Protein AF-A0A955TH19-F1 (afdb_monomer_lite)

Radius of gyration: 13.68 Å; chains: 1; bounding box: 30×19×39 Å

Foldseek 3Di:
DDDKDKDDPLSVQKDFPDWQPPPDDDDVPDDTDTDMHGHDPDFDKGWIKIWCADPDPPPTDIDIDIDGDDD

pLDDT: mean 93.91, std 4.61, range [74.12, 98.38]

Structure (mmCIF, N/CA/C/O backbone):
data_AF-A0A955TH19-F1
#
_entry.id   AF-A0A955TH19-F1
#
loop_
_atom_site.group_PDB
_atom_site.id
_atom_site.type_symbol
_atom_site.label_atom_id
_atom_site.label_alt_id
_atom_site.label_comp_id
_atom_site.label_asym_id
_atom_site.label_entity_id
_atom_site.label_seq_id
_atom_site.pdbx_PDB_ins_code
_atom_site.Cartn_x
_atom_site.Cartn_y
_atom_site.Cartn_z
_atom_site.occupancy
_atom_site.B_iso_or_equiv
_atom_site.auth_seq_id
_atom_site.auth_comp_id
_atom_site.auth_asym_id
_atom_site.auth_atom_id
_atom_site.pdbx_PDB_model_num
ATOM 1 N N . ILE A 1 1 ? 3.808 -4.920 -12.910 1.00 74.12 1 ILE A N 1
ATOM 2 C CA . ILE A 1 1 ? 3.325 -5.739 -11.761 1.00 74.12 1 ILE A CA 1
ATOM 3 C C . ILE A 1 1 ? 2.058 -6.466 -12.189 1.00 74.12 1 ILE A C 1
ATOM 5 O O . ILE A 1 1 ? 1.303 -5.887 -12.953 1.00 74.12 1 ILE A O 1
ATOM 9 N N . MET A 1 2 ? 1.861 -7.721 -11.778 1.00 80.75 2 MET A N 1
ATOM 10 C CA . MET A 1 2 ? 0.711 -8.534 -12.208 1.00 80.75 2 MET A CA 1
ATOM 11 C C . MET A 1 2 ? -0.481 -8.417 -11.256 1.00 80.75 2 MET A C 1
ATOM 13 O O . MET A 1 2 ? -1.617 -8.343 -11.703 1.00 80.75 2 MET A O 1
ATOM 17 N N . GLU A 1 3 ? -0.235 -8.383 -9.947 1.00 88.69 3 GLU A N 1
ATOM 18 C CA . GLU A 1 3 ? -1.295 -8.240 -8.948 1.00 88.69 3 GLU A CA 1
ATOM 19 C C . GLU A 1 3 ? -0.725 -7.629 -7.666 1.00 88.69 3 GLU A C 1
ATOM 21 O O . GLU A 1 3 ? 0.406 -7.927 -7.272 1.00 88.69 3 GLU A O 1
ATOM 26 N N . VAL A 1 4 ? -1.522 -6.804 -6.987 1.00 93.75 4 VAL A N 1
ATOM 27 C CA . VAL A 1 4 ? -1.237 -6.328 -5.631 1.00 93.75 4 VAL A CA 1
ATOM 28 C C . VAL A 1 4 ? -2.440 -6.629 -4.756 1.00 93.75 4 VAL A C 1
ATOM 30 O O . VAL A 1 4 ? -3.561 -6.251 -5.092 1.00 93.75 4 VAL A O 1
ATOM 33 N N . LYS A 1 5 ? -2.211 -7.296 -3.626 1.00 95.12 5 LYS A N 1
ATOM 34 C CA . LYS A 1 5 ? -3.283 -7.712 -2.723 1.00 95.12 5 LYS A CA 1
ATOM 35 C C . LYS A 1 5 ? -2.902 -7.507 -1.268 1.00 95.12 5 LYS A C 1
ATOM 37 O O . LYS A 1 5 ? -1.797 -7.851 -0.854 1.00 95.12 5 LYS A O 1
ATOM 42 N N . ILE A 1 6 ? -3.853 -7.013 -0.484 1.00 97.75 6 ILE A N 1
ATOM 43 C CA . ILE A 1 6 ? -3.774 -7.001 0.975 1.00 97.75 6 ILE A CA 1
ATOM 44 C C . ILE A 1 6 ? -4.600 -8.180 1.489 1.00 97.75 6 ILE A C 1
ATOM 46 O O . ILE A 1 6 ? -5.743 -8.381 1.083 1.00 97.75 6 ILE A O 1
ATOM 50 N N . THR A 1 7 ? -3.997 -8.998 2.344 1.00 97.56 7 THR A N 1
ATOM 51 C CA . THR A 1 7 ? -4.635 -10.172 2.957 1.00 97.56 7 THR A CA 1
ATOM 52 C C . THR A 1 7 ? -4.392 -10.181 4.459 1.00 97.56 7 THR A C 1
ATOM 54 O O . THR A 1 7 ? -3.432 -9.579 4.934 1.00 97.56 7 THR A O 1
ATOM 57 N N . GLY A 1 8 ? -5.254 -10.861 5.209 1.00 95.88 8 GLY A N 1
ATOM 58 C CA . GLY A 1 8 ? -5.199 -10.901 6.670 1.00 95.88 8 GLY A CA 1
ATOM 59 C C . GLY A 1 8 ? -6.585 -10.751 7.281 1.00 95.88 8 GLY A C 1
ATOM 60 O O . GLY A 1 8 ? -7.539 -10.402 6.590 1.00 95.88 8 GLY A O 1
ATOM 61 N N . ASN A 1 9 ? -6.685 -11.039 8.575 1.00 93.62 9 ASN A N 1
ATOM 62 C CA . ASN A 1 9 ? -7.904 -10.856 9.361 1.00 93.62 9 ASN A CA 1
ATOM 63 C C . ASN A 1 9 ? -8.266 -9.373 9.540 1.00 93.62 9 ASN A C 1
ATOM 65 O O . ASN A 1 9 ? -9.444 -9.051 9.536 1.00 93.62 9 ASN A O 1
ATOM 69 N N . GLU A 1 10 ? -7.265 -8.497 9.656 1.00 96.56 10 GLU A N 1
ATOM 70 C CA . GLU A 1 10 ? -7.421 -7.044 9.856 1.00 96.56 10 GLU A CA 1
ATOM 71 C C . GLU A 1 10 ? -7.061 -6.268 8.575 1.00 96.56 10 GLU A C 1
ATOM 73 O O . GLU A 1 10 ? -6.579 -5.136 8.603 1.00 96.56 10 GLU A O 1
ATOM 78 N N . ALA A 1 11 ? -7.232 -6.912 7.415 1.00 96.94 11 ALA A N 1
ATOM 79 C CA . ALA A 1 11 ? -6.924 -6.322 6.115 1.00 96.94 11 ALA A CA 1
ATOM 80 C C . ALA A 1 11 ? -7.848 -5.150 5.760 1.00 96.94 11 ALA A C 1
ATOM 82 O O . ALA A 1 11 ? -7.444 -4.283 4.995 1.00 96.94 11 ALA A O 1
ATOM 83 N N . ASP A 1 12 ? -9.056 -5.111 6.319 1.00 97.00 12 ASP A N 1
ATOM 84 C CA . ASP A 1 12 ? -10.042 -4.044 6.134 1.00 97.00 12 ASP A CA 1
ATOM 85 C C . ASP A 1 12 ? -9.578 -2.691 6.696 1.00 97.00 12 ASP A C 1
ATOM 87 O O . ASP A 1 12 ? -10.036 -1.647 6.237 1.00 97.00 12 ASP A O 1
ATOM 91 N N . ALA A 1 13 ? -8.618 -2.691 7.626 1.00 97.56 13 ALA A N 1
ATOM 92 C CA . ALA A 1 13 ? -7.965 -1.478 8.110 1.00 97.56 13 ALA A CA 1
ATOM 93 C C . ALA A 1 13 ? -7.004 -0.845 7.089 1.00 97.56 13 ALA A C 1
ATOM 95 O O . ALA A 1 13 ? -6.554 0.286 7.294 1.00 97.56 13 ALA A O 1
ATOM 96 N N . PHE A 1 14 ? -6.661 -1.561 6.015 1.00 98.31 14 PHE A N 1
ATOM 97 C CA . PHE A 1 14 ? -5.694 -1.128 5.017 1.00 98.31 14 PHE 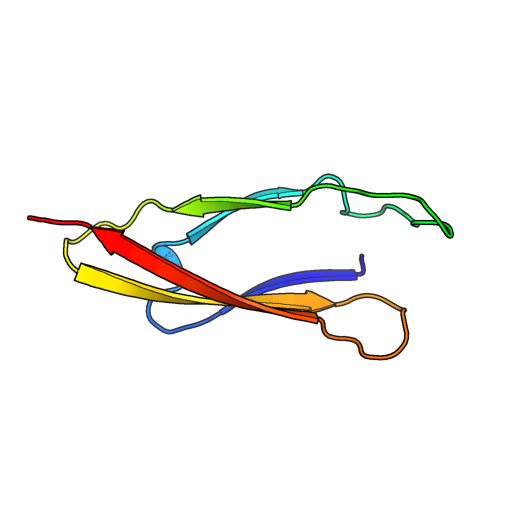A CA 1
ATOM 98 C C . PHE A 1 14 ? -6.308 -1.103 3.619 1.00 98.31 14 PHE A C 1
ATOM 100 O O . PHE A 1 14 ? -7.145 -1.923 3.254 1.00 98.31 14 PHE A O 1
ATOM 107 N N . SER A 1 15 ? -5.853 -0.174 2.788 1.00 97.75 15 SER A N 1
ATOM 108 C CA . SER A 1 15 ? -6.278 -0.085 1.390 1.00 97.75 15 SER A CA 1
ATOM 109 C C . SER A 1 15 ? -5.116 0.319 0.494 1.00 97.75 15 SER A C 1
ATOM 111 O O . SER A 1 15 ? -4.151 0.932 0.947 1.00 97.75 15 SER A O 1
ATOM 113 N N . ILE A 1 16 ? -5.195 -0.030 -0.789 1.00 96.69 16 ILE A N 1
ATOM 114 C CA . ILE A 1 16 ? -4.278 0.502 -1.799 1.00 96.69 16 ILE A CA 1
ATOM 115 C C . ILE A 1 16 ? -4.862 1.842 -2.245 1.00 96.69 16 ILE A C 1
ATOM 117 O O . ILE A 1 16 ? -5.860 1.873 -2.959 1.00 96.69 16 ILE A O 1
ATOM 121 N N . ALA A 1 17 ? -4.269 2.937 -1.775 1.00 96.00 17 ALA A N 1
ATOM 122 C CA . ALA A 1 17 ? -4.711 4.292 -2.096 1.00 96.00 17 ALA A CA 1
ATOM 123 C C . ALA A 1 17 ? -4.226 4.731 -3.485 1.00 96.00 17 ALA A C 1
ATOM 125 O O . ALA A 1 17 ? -4.940 5.428 -4.198 1.00 96.00 17 ALA A O 1
ATOM 126 N N . GLU A 1 18 ? -3.025 4.298 -3.873 1.00 95.50 18 GLU A N 1
ATOM 127 C CA . GLU A 1 18 ? -2.444 4.560 -5.189 1.00 95.50 18 GLU A CA 1
ATOM 128 C C . GLU A 1 18 ? -1.532 3.403 -5.603 1.00 95.50 18 GLU A C 1
ATOM 130 O O . GLU A 1 18 ? -0.864 2.784 -4.769 1.00 95.50 18 GLU A O 1
ATOM 135 N N . ASN A 1 19 ? -1.500 3.111 -6.901 1.00 94.12 19 ASN A N 1
ATOM 136 C CA . ASN A 1 19 ? -0.616 2.113 -7.481 1.00 94.12 19 ASN A CA 1
ATOM 137 C C . ASN A 1 19 ? -0.130 2.571 -8.859 1.00 94.12 19 ASN A C 1
ATOM 139 O O . ASN A 1 19 ? -0.782 2.303 -9.866 1.00 94.12 19 ASN A O 1
ATOM 143 N N . THR A 1 20 ? 1.041 3.208 -8.913 1.00 94.31 20 THR A N 1
ATOM 144 C CA . THR A 1 20 ? 1.663 3.608 -10.188 1.00 94.31 20 THR A CA 1
ATOM 145 C C . THR A 1 20 ? 2.408 2.459 -10.871 1.00 94.31 20 THR A C 1
ATOM 147 O O . T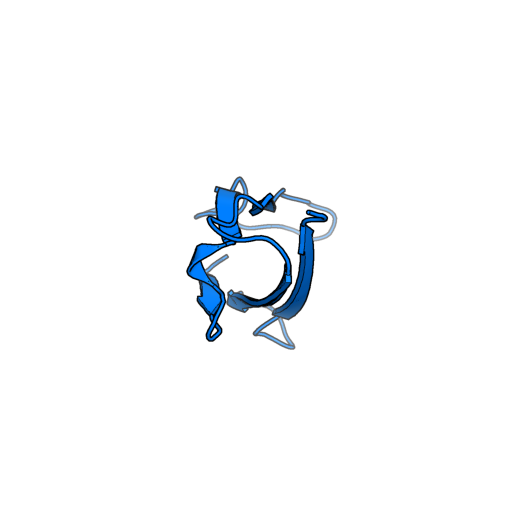HR A 1 20 ? 2.991 2.633 -11.936 1.00 94.31 20 THR A O 1
ATOM 150 N N . CYS A 1 21 ? 2.395 1.269 -10.267 1.00 91.44 21 CYS A N 1
ATOM 151 C CA . CYS A 1 21 ? 3.019 0.065 -10.798 1.00 91.44 21 CYS A CA 1
ATOM 152 C C . CYS A 1 21 ? 2.065 -0.824 -11.613 1.00 91.44 21 CYS A C 1
ATOM 154 O O . CYS A 1 21 ? 2.509 -1.811 -12.216 1.00 91.44 21 CYS A O 1
ATOM 156 N N . ALA A 1 22 ? 0.761 -0.538 -11.565 1.00 87.75 22 ALA A N 1
ATOM 157 C CA . ALA A 1 22 ? -0.257 -1.259 -12.318 1.00 87.75 22 ALA A CA 1
ATOM 158 C C . ALA A 1 22 ? 0.023 -1.132 -13.819 1.00 87.75 22 ALA A C 1
ATOM 160 O O . ALA A 1 22 ? 0.248 -0.031 -14.309 1.00 87.75 22 ALA A O 1
ATOM 161 N N . ASP A 1 23 ? 0.066 -2.266 -14.521 1.00 82.81 23 ASP A N 1
ATOM 162 C CA . ASP A 1 23 ? 0.301 -2.348 -15.971 1.00 82.81 23 ASP A CA 1
ATOM 163 C C . ASP A 1 23 ? 1.591 -1.676 -16.482 1.00 82.81 23 ASP A C 1
ATOM 165 O O . ASP A 1 23 ? 1.780 -1.485 -17.683 1.00 82.81 23 ASP A O 1
ATOM 169 N N . VAL A 1 24 ? 2.534 -1.383 -15.581 1.00 87.75 24 VAL A N 1
ATOM 170 C CA . VAL A 1 24 ? 3.852 -0.840 -15.920 1.00 87.75 24 VAL A CA 1
ATOM 171 C C . VAL A 1 24 ? 4.894 -1.958 -15.957 1.00 87.75 24 VAL A C 1
ATOM 173 O O . VAL A 1 24 ? 4.970 -2.813 -15.062 1.00 87.75 24 VAL A O 1
ATOM 176 N N . THR A 1 25 ? 5.728 -1.924 -17.000 1.00 88.94 25 THR A N 1
ATOM 177 C CA . THR A 1 25 ? 6.985 -2.679 -17.069 1.00 88.94 25 THR A CA 1
ATOM 178 C C . THR A 1 25 ? 8.093 -1.811 -16.494 1.00 88.94 25 THR A C 1
ATOM 180 O O . THR A 1 25 ? 8.337 -0.723 -17.001 1.00 88.94 25 THR A O 1
ATOM 183 N N . LEU A 1 26 ? 8.748 -2.288 -15.438 1.00 89.69 26 LEU A N 1
ATOM 184 C CA . LEU A 1 26 ? 9.914 -1.624 -14.864 1.00 89.69 26 LEU A CA 1
ATOM 185 C C . LEU A 1 26 ? 11.177 -2.216 -15.480 1.00 89.69 26 LEU A C 1
ATOM 187 O O . LEU A 1 26 ? 11.387 -3.431 -15.413 1.00 89.69 26 LEU A O 1
ATOM 191 N N . HIS A 1 27 ? 12.016 -1.367 -16.059 1.00 90.25 27 HIS A N 1
ATOM 192 C CA . HIS A 1 27 ? 13.359 -1.738 -16.474 1.00 90.25 27 HIS A CA 1
ATOM 193 C C . HIS A 1 27 ? 14.339 -1.620 -15.300 1.00 90.25 27 HIS A C 1
ATOM 195 O O . HIS A 1 27 ? 14.014 -1.140 -14.212 1.00 90.25 27 HIS A O 1
ATOM 201 N N . THR A 1 28 ? 15.570 -2.088 -15.501 1.00 89.06 28 THR A N 1
ATOM 202 C CA . THR A 1 28 ? 16.623 -1.982 -14.487 1.00 89.06 28 THR A CA 1
ATOM 203 C C . THR A 1 28 ? 16.868 -0.519 -14.118 1.00 89.06 28 THR A C 1
ATOM 205 O O . THR A 1 28 ? 17.291 0.265 -14.961 1.00 89.06 28 THR A O 1
ATOM 208 N N . GLY A 1 29 ? 16.661 -0.180 -12.844 1.00 92.31 29 GLY A N 1
ATOM 209 C CA . GLY A 1 29 ? 16.836 1.177 -12.316 1.00 92.31 29 GLY A CA 1
ATOM 210 C C . GLY A 1 29 ? 15.546 1.996 -12.234 1.00 92.31 29 GLY A C 1
ATOM 211 O O . GLY A 1 29 ? 15.543 3.025 -11.561 1.00 92.31 29 GLY A O 1
ATOM 212 N N . ASP A 1 30 ? 14.453 1.527 -12.839 1.00 94.00 30 ASP A N 1
ATOM 213 C CA . ASP A 1 30 ? 13.153 2.178 -12.715 1.00 94.00 30 ASP A CA 1
ATOM 214 C C . ASP A 1 30 ? 12.547 1.957 -11.326 1.00 94.00 30 ASP A C 1
ATOM 216 O O . ASP A 1 30 ? 12.846 0.991 -10.617 1.00 94.00 30 ASP A O 1
ATOM 220 N N . SER A 1 31 ? 11.632 2.850 -10.956 1.00 93.06 31 SER A N 1
ATOM 221 C CA . SER A 1 31 ? 10.813 2.710 -9.757 1.00 93.06 31 SER A CA 1
ATOM 222 C C . SER A 1 31 ? 9.369 3.109 -10.034 1.00 93.06 31 SER A C 1
ATOM 224 O O . SER A 1 31 ? 9.073 3.889 -10.936 1.00 93.06 31 SER A O 1
ATOM 226 N N . CYS A 1 32 ? 8.469 2.554 -9.237 1.00 93.81 32 CYS A N 1
ATOM 227 C CA . CYS A 1 32 ? 7.072 2.946 -9.148 1.00 93.81 32 CYS A CA 1
ATOM 228 C C . CYS A 1 32 ? 6.672 2.951 -7.668 1.00 93.81 32 CYS A C 1
ATOM 230 O O . CYS A 1 32 ? 7.407 2.450 -6.811 1.00 93.81 32 CYS A O 1
ATOM 232 N N . THR A 1 33 ? 5.501 3.499 -7.371 1.00 94.50 33 THR A N 1
ATOM 233 C CA . THR A 1 33 ? 5.035 3.763 -6.013 1.00 94.50 33 THR A CA 1
ATOM 234 C C . THR A 1 33 ? 3.724 3.031 -5.752 1.00 94.50 33 THR A C 1
ATOM 236 O O . THR A 1 33 ? 2.772 3.115 -6.530 1.00 94.50 33 THR A O 1
ATOM 239 N N . LEU A 1 34 ? 3.676 2.338 -4.615 1.00 94.62 34 LEU A N 1
ATOM 240 C CA . LEU A 1 34 ? 2.460 1.804 -4.012 1.00 94.62 34 LEU A CA 1
ATOM 241 C C . LEU A 1 34 ? 2.174 2.595 -2.740 1.00 94.62 34 LEU A C 1
ATOM 243 O O . LEU A 1 34 ? 2.975 2.564 -1.805 1.00 94.62 34 LEU A O 1
ATOM 247 N N . GLN A 1 35 ? 1.036 3.279 -2.690 1.00 96.38 35 GLN A N 1
ATOM 248 C CA . GLN A 1 35 ? 0.596 3.984 -1.495 1.00 96.38 35 GLN A CA 1
ATOM 249 C C . GLN A 1 35 ? -0.436 3.139 -0.752 1.00 96.38 35 GLN A C 1
ATOM 251 O O . GLN A 1 35 ? -1.493 2.809 -1.291 1.00 96.38 35 GLN A O 1
ATOM 256 N N . VAL A 1 36 ? -0.134 2.805 0.501 1.00 97.31 36 VAL A N 1
ATOM 257 C CA . VAL A 1 36 ? -1.038 2.065 1.388 1.00 97.31 36 VAL A CA 1
ATOM 258 C C . VAL A 1 36 ? -1.685 3.041 2.365 1.00 97.31 36 VAL A C 1
ATOM 260 O O . VAL A 1 36 ? -0.990 3.750 3.091 1.00 97.31 36 VAL A O 1
ATOM 263 N N . GLY A 1 37 ? -3.015 3.076 2.385 1.00 97.75 37 GLY A N 1
ATOM 264 C CA . GLY A 1 37 ? -3.797 3.787 3.392 1.00 97.75 37 GLY A CA 1
ATOM 265 C C . GLY A 1 37 ? -4.019 2.925 4.633 1.00 97.75 37 GLY A C 1
ATOM 266 O O . GLY A 1 37 ? -4.165 1.709 4.518 1.00 97.75 37 GLY A O 1
ATOM 267 N N . PHE A 1 38 ? -4.073 3.556 5.807 1.00 97.75 38 PHE A N 1
ATOM 268 C CA . PHE A 1 38 ? -4.415 2.922 7.083 1.00 97.75 38 PHE A CA 1
ATOM 269 C C . PHE A 1 38 ? -5.550 3.706 7.752 1.00 97.75 38 PHE A C 1
ATOM 271 O O . PHE A 1 38 ? -5.359 4.860 8.135 1.00 97.75 38 PHE A O 1
ATOM 278 N N . ALA A 1 39 ? -6.730 3.094 7.852 1.00 96.88 39 ALA A N 1
ATOM 279 C CA . ALA A 1 39 ? -7.952 3.717 8.359 1.00 96.88 39 ALA A CA 1
ATOM 280 C C . ALA A 1 39 ? -8.850 2.681 9.071 1.00 96.88 39 ALA A C 1
ATOM 282 O O . ALA A 1 39 ? -9.890 2.294 8.540 1.00 96.88 39 ALA A O 1
ATOM 283 N N . PRO A 1 40 ? -8.456 2.185 10.256 1.00 96.81 40 PRO A N 1
ATOM 284 C CA . PRO A 1 40 ? -9.243 1.193 10.982 1.00 96.81 40 PRO A CA 1
ATOM 285 C C . PRO A 1 40 ? -1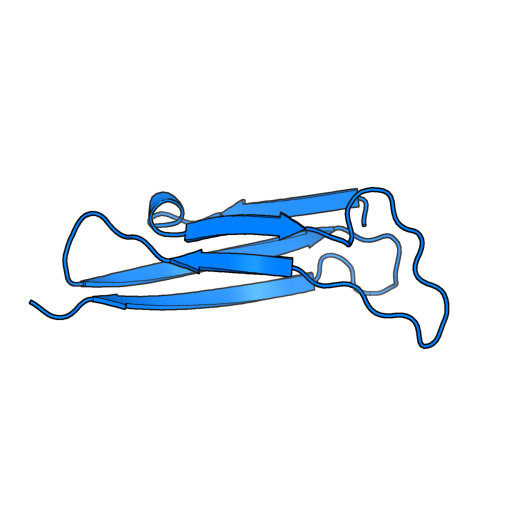0.486 1.807 11.639 1.00 96.81 40 PRO A C 1
ATOM 287 O O . PRO A 1 40 ? -10.483 2.962 12.063 1.00 96.81 40 PRO A O 1
ATOM 290 N N . HIS A 1 41 ? -11.523 0.990 11.823 1.00 93.56 41 HIS A N 1
ATOM 291 C CA . HIS A 1 41 ? -12.766 1.392 12.495 1.00 93.56 41 HIS A CA 1
ATOM 292 C C . HIS A 1 41 ? -12.710 1.312 14.029 1.00 93.56 41 HIS A C 1
ATOM 294 O O . HIS A 1 41 ? -13.605 1.821 14.703 1.00 93.56 41 HIS A O 1
ATOM 300 N N . GLN A 1 42 ? -11.700 0.643 14.593 1.00 94.56 42 GLN A N 1
ATOM 301 C CA . GLN A 1 42 ? -11.573 0.416 16.033 1.00 94.56 42 GLN A CA 1
ATOM 302 C C . GLN A 1 42 ? -10.135 0.665 16.513 1.00 94.56 42 GLN A C 1
ATOM 304 O O . GLN A 1 42 ? -9.186 0.339 15.786 1.00 94.56 42 GLN A O 1
ATOM 309 N N . PRO A 1 43 ? -9.953 1.198 17.738 1.00 96.19 43 PRO A N 1
ATOM 310 C CA . PRO A 1 43 ? -8.652 1.228 18.395 1.00 96.19 43 PRO A CA 1
ATOM 311 C C . PRO A 1 43 ? -8.066 -0.178 18.528 1.00 96.19 43 PRO A C 1
ATOM 313 O O . PRO A 1 43 ? -8.795 -1.158 18.659 1.00 96.19 43 PRO A O 1
ATOM 316 N N . GLY A 1 44 ? -6.741 -0.272 18.528 1.00 96.31 44 GLY A N 1
ATOM 317 C CA . GLY A 1 44 ? -6.039 -1.549 18.571 1.00 96.31 44 GLY A CA 1
ATOM 318 C C . GLY A 1 44 ? -4.898 -1.628 17.568 1.00 96.31 44 GLY A C 1
ATOM 319 O O . GLY A 1 44 ? -4.646 -0.701 16.792 1.00 96.31 44 GLY A O 1
ATOM 320 N N . THR A 1 45 ? -4.171 -2.742 17.630 1.00 96.94 45 THR A N 1
ATOM 321 C CA . THR A 1 45 ? -3.131 -3.052 16.647 1.00 96.94 45 THR A CA 1
ATOM 322 C C . THR A 1 45 ? -3.774 -3.817 15.502 1.00 96.94 45 THR A C 1
ATOM 324 O O . THR A 1 45 ? -4.480 -4.777 15.767 1.00 96.94 45 THR A O 1
ATOM 327 N N . HIS A 1 46 ? -3.499 -3.402 14.270 1.00 98.06 46 HIS A N 1
ATOM 328 C CA . HIS A 1 46 ? -4.007 -4.020 13.049 1.00 98.06 46 HIS A CA 1
ATOM 329 C C . HIS A 1 46 ? -2.844 -4.584 12.235 1.00 98.06 46 HIS A C 1
ATOM 331 O O . HIS A 1 46 ? -1.843 -3.891 12.021 1.00 98.06 46 HIS A O 1
ATOM 337 N N . HIS A 1 47 ? -2.959 -5.835 11.807 1.00 98.12 47 HIS A N 1
ATOM 338 C CA . HIS A 1 47 ? -1.949 -6.596 11.085 1.00 98.12 47 HIS A CA 1
ATOM 339 C C . HIS A 1 47 ? -2.497 -7.096 9.745 1.00 98.12 47 HIS A C 1
ATOM 341 O O . HIS A 1 47 ? -3.542 -7.739 9.665 1.00 98.12 47 HIS A O 1
ATOM 347 N N . ALA A 1 48 ? -1.733 -6.876 8.680 1.00 98.19 48 ALA A N 1
ATOM 348 C CA . ALA A 1 48 ? -2.044 -7.414 7.362 1.00 98.19 48 ALA A CA 1
ATOM 349 C C . ALA A 1 48 ? -0.767 -7.781 6.596 1.00 98.19 48 ALA A C 1
ATOM 351 O O . ALA A 1 48 ? 0.353 -7.482 7.013 1.00 98.19 48 ALA A O 1
ATOM 352 N N . MET A 1 49 ? -0.931 -8.446 5.458 1.00 98.38 49 MET A N 1
ATOM 353 C CA . MET A 1 49 ? 0.146 -8.795 4.540 1.00 98.38 49 MET A CA 1
ATOM 354 C C . MET A 1 49 ? -0.144 -8.197 3.167 1.00 98.38 49 MET A C 1
ATOM 356 O O . MET A 1 49 ? -1.107 -8.594 2.504 1.00 98.38 49 MET A O 1
ATOM 360 N N . LEU A 1 50 ? 0.721 -7.285 2.727 1.00 97.56 50 LEU A N 1
ATOM 361 C CA . LEU A 1 50 ? 0.772 -6.817 1.348 1.00 97.56 50 LEU A CA 1
ATOM 362 C C . LEU A 1 50 ? 1.571 -7.824 0.519 1.00 97.56 50 LEU A C 1
ATOM 364 O O . LEU A 1 50 ? 2.745 -8.079 0.788 1.00 97.56 50 LEU A O 1
ATOM 368 N N . THR A 1 51 ? 0.930 -8.394 -0.493 1.00 96.94 51 THR A N 1
ATOM 369 C CA . THR A 1 51 ? 1.539 -9.316 -1.452 1.00 96.94 51 THR A CA 1
ATOM 370 C C . THR A 1 51 ? 1.560 -8.660 -2.823 1.00 96.94 51 THR A C 1
ATOM 372 O O . THR A 1 51 ? 0.530 -8.183 -3.298 1.00 96.94 51 THR A O 1
ATOM 375 N N . ILE A 1 52 ? 2.733 -8.636 -3.451 1.00 94.56 52 ILE A N 1
ATOM 376 C CA . ILE A 1 52 ? 2.945 -8.094 -4.792 1.00 94.56 52 ILE A CA 1
ATOM 377 C C . ILE A 1 52 ? 3.423 -9.245 -5.674 1.00 94.56 52 ILE A C 1
ATOM 379 O O . ILE A 1 52 ? 4.511 -9.788 -5.461 1.00 94.56 52 ILE A O 1
ATOM 383 N N . HIS A 1 53 ? 2.600 -9.616 -6.649 1.00 93.12 53 HIS A N 1
ATOM 384 C CA . HIS A 1 53 ? 2.959 -10.553 -7.704 1.00 93.12 53 HIS A CA 1
ATOM 385 C C . HIS A 1 53 ? 3.584 -9.778 -8.866 1.00 93.12 53 HIS A C 1
ATOM 387 O O . HIS A 1 53 ? 2.980 -8.874 -9.451 1.00 93.12 53 HIS A O 1
ATOM 393 N N . ASP A 1 54 ? 4.809 -10.143 -9.208 1.00 91.12 54 ASP A N 1
ATOM 394 C CA . ASP A 1 54 ? 5.576 -9.629 -10.336 1.00 91.12 54 ASP A CA 1
ATOM 395 C C . ASP A 1 54 ? 6.156 -10.802 -11.151 1.00 91.12 54 ASP A C 1
ATOM 397 O O . ASP A 1 54 ? 5.971 -11.970 -10.815 1.00 91.12 54 ASP A O 1
ATOM 401 N N . ASN A 1 55 ? 6.825 -10.501 -12.260 1.00 89.06 55 ASN A N 1
ATOM 402 C CA . ASN A 1 55 ? 7.463 -11.503 -13.117 1.00 89.06 55 ASN A CA 1
ATOM 403 C C . ASN A 1 55 ? 8.968 -11.663 -12.833 1.00 89.06 55 ASN A C 1
ATOM 405 O O . ASN A 1 55 ? 9.671 -12.319 -13.603 1.00 89.06 55 ASN A O 1
ATOM 409 N N . ALA A 1 56 ? 9.480 -11.050 -11.764 1.00 89.00 56 ALA A N 1
ATOM 410 C CA . ALA A 1 56 ? 10.887 -11.120 -11.405 1.00 89.00 56 ALA A CA 1
ATOM 411 C C . ALA A 1 56 ? 11.174 -12.357 -10.539 1.00 89.00 56 ALA A C 1
ATOM 413 O O . ALA A 1 56 ? 10.306 -12.902 -9.856 1.00 89.00 56 ALA A O 1
ATOM 414 N N . SER A 1 57 ? 12.436 -12.795 -10.518 1.00 92.94 57 SER A N 1
ATOM 415 C CA . SER A 1 57 ? 12.851 -13.888 -9.633 1.00 92.94 57 SER A CA 1
ATOM 416 C C . SER A 1 57 ? 12.615 -13.527 -8.159 1.00 92.94 57 SER A C 1
ATOM 418 O O . SER A 1 57 ? 12.927 -12.415 -7.711 1.00 92.94 57 SER A O 1
ATOM 420 N N . GLY A 1 58 ? 12.061 -14.479 -7.403 1.00 91.81 58 GLY A N 1
ATOM 421 C CA . GLY A 1 58 ? 11.692 -14.302 -5.997 1.00 91.81 58 GLY A CA 1
ATOM 422 C C . GLY A 1 58 ? 10.285 -13.745 -5.763 1.00 91.81 58 GLY A C 1
ATOM 423 O O . GLY A 1 58 ? 9.972 -13.390 -4.628 1.00 91.81 58 GLY A O 1
ATOM 424 N N . SER A 1 59 ? 9.444 -13.666 -6.798 1.00 93.06 59 SER A N 1
ATOM 425 C CA . SER A 1 59 ? 8.014 -13.390 -6.636 1.00 93.06 59 SER A CA 1
ATOM 426 C C . SER A 1 59 ? 7.282 -14.516 -5.877 1.00 93.06 59 SER A C 1
ATOM 428 O O . SER A 1 59 ? 7.626 -15.686 -6.065 1.00 93.06 59 SER A O 1
ATOM 430 N N . PRO A 1 60 ? 6.254 -14.206 -5.059 1.00 95.69 60 PRO A N 1
ATOM 431 C CA . PRO A 1 60 ? 5.776 -12.862 -4.734 1.00 95.69 60 PRO A CA 1
ATOM 432 C C . PRO A 1 60 ? 6.628 -12.143 -3.684 1.00 95.69 60 PRO A C 1
ATOM 434 O O . PRO A 1 60 ? 7.152 -12.751 -2.745 1.00 95.69 60 PRO A O 1
ATOM 437 N N . ARG A 1 61 ? 6.663 -10.81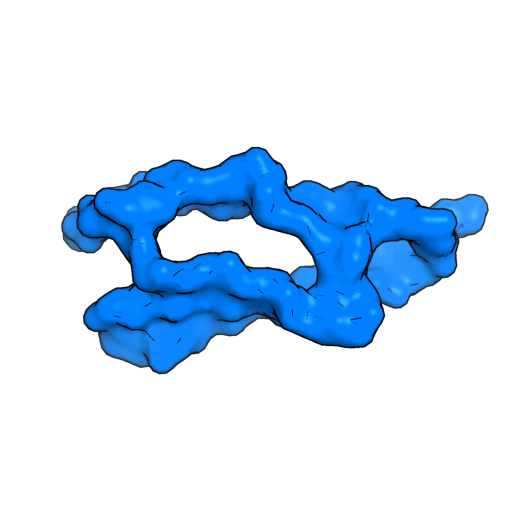0 -3.777 1.00 94.00 61 ARG A N 1
ATOM 438 C CA . ARG A 1 61 ? 7.175 -9.946 -2.705 1.00 94.00 61 ARG A CA 1
ATOM 439 C C . ARG A 1 61 ? 6.114 -9.836 -1.615 1.00 94.00 61 ARG A C 1
ATOM 441 O O . ARG A 1 61 ? 4.937 -9.635 -1.907 1.00 94.00 61 ARG A O 1
ATOM 448 N N . ARG A 1 62 ? 6.528 -9.960 -0.356 1.00 96.25 62 ARG A N 1
ATOM 449 C CA . ARG A 1 62 ? 5.635 -9.909 0.808 1.00 96.25 62 ARG A CA 1
ATOM 450 C C . ARG A 1 62 ? 6.124 -8.867 1.799 1.00 96.25 62 ARG A C 1
ATOM 452 O O . ARG A 1 62 ? 7.297 -8.877 2.164 1.00 96.25 62 ARG A O 1
ATOM 459 N N . VAL A 1 63 ? 5.221 -7.992 2.227 1.00 96.44 63 VAL A N 1
ATOM 460 C CA . VAL A 1 63 ? 5.485 -6.923 3.191 1.00 96.44 63 VAL A CA 1
ATOM 461 C C . VAL A 1 63 ? 4.443 -7.004 4.299 1.00 96.44 63 VAL A C 1
ATOM 463 O O . VAL A 1 63 ? 3.241 -6.932 4.045 1.00 96.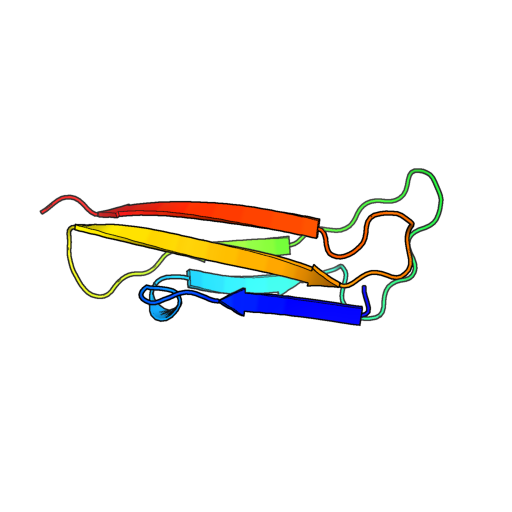44 63 VAL A O 1
ATOM 466 N N . VAL A 1 64 ? 4.908 -7.153 5.539 1.00 97.81 64 VAL A N 1
ATOM 467 C CA . VAL A 1 64 ? 4.034 -7.116 6.716 1.00 97.81 64 VAL A CA 1
ATOM 468 C C . VAL A 1 64 ? 3.601 -5.674 6.956 1.00 97.81 64 VAL A C 1
ATOM 470 O O . VAL A 1 64 ? 4.440 -4.785 7.094 1.00 97.81 64 VAL A O 1
ATOM 473 N N . LEU A 1 65 ? 2.293 -5.454 7.039 1.00 98.12 65 LEU A N 1
ATOM 474 C CA . LEU A 1 65 ? 1.690 -4.194 7.446 1.00 98.12 65 LEU A CA 1
ATOM 475 C C . LEU A 1 65 ? 1.320 -4.277 8.924 1.00 98.12 65 LEU A C 1
ATOM 477 O O . LEU A 1 65 ? 0.723 -5.258 9.372 1.00 98.12 65 LEU A O 1
ATOM 481 N N . LYS A 1 66 ? 1.669 -3.235 9.677 1.00 97.56 66 LYS A N 1
ATOM 482 C CA . LYS A 1 66 ? 1.293 -3.086 11.079 1.00 97.56 66 LYS A CA 1
ATOM 483 C C . LYS A 1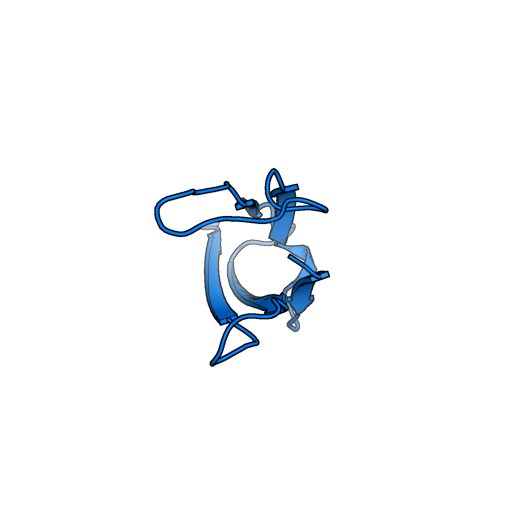 66 ? 0.924 -1.637 11.352 1.00 97.56 66 LYS A C 1
ATOM 485 O O . LYS A 1 66 ? 1.737 -0.744 11.125 1.00 97.56 66 LYS A O 1
ATOM 490 N N . GLY A 1 67 ? -0.274 -1.424 11.875 1.00 96.81 67 GLY A N 1
ATOM 491 C CA . GLY A 1 67 ? -0.758 -0.126 12.330 1.00 96.81 67 GLY A CA 1
ATOM 492 C C . GLY A 1 67 ? -1.248 -0.208 13.770 1.00 96.81 67 GLY A C 1
ATOM 493 O O . GLY A 1 67 ? -1.656 -1.269 14.231 1.00 96.81 67 GLY A O 1
ATOM 494 N N . LEU A 1 68 ? -1.190 0.902 14.501 1.00 97.00 68 LEU A N 1
ATOM 495 C CA . LEU A 1 68 ? -1.736 1.011 15.853 1.00 97.00 68 LEU A CA 1
ATOM 496 C C . LEU A 1 68 ? -2.595 2.266 15.928 1.00 97.00 68 LEU A C 1
ATOM 498 O O . LEU A 1 68 ? -2.100 3.362 15.668 1.00 97.00 68 LEU A O 1
ATOM 502 N N . VAL A 1 69 ? -3.844 2.106 16.351 1.00 96.25 69 VAL A N 1
ATOM 503 C CA . VAL A 1 69 ? -4.698 3.226 16.750 1.00 96.25 69 VAL A CA 1
ATOM 504 C C . VAL A 1 69 ? -4.837 3.223 18.260 1.00 96.25 69 VAL A C 1
ATOM 506 O O . VAL A 1 69 ? -5.215 2.218 18.862 1.00 96.25 69 VAL A O 1
ATOM 509 N N . LYS A 1 70 ? -4.473 4.353 18.867 1.00 90.12 70 LYS A N 1
ATOM 510 C CA . LYS A 1 70 ? -4.637 4.593 20.301 1.00 90.12 70 LYS A CA 1
ATOM 511 C C . LYS A 1 70 ? -6.075 5.035 20.581 1.00 90.12 70 LYS A C 1
ATOM 513 O O . LYS A 1 70 ? -6.689 5.671 19.728 1.00 90.12 70 LYS A O 1
ATOM 518 N N . SER A 1 71 ? -6.576 4.667 21.757 1.00 81.06 71 SER A N 1
ATOM 519 C CA . SER A 1 71 ? -7.848 5.138 22.319 1.00 81.06 71 SER A CA 1
ATOM 520 C C . SER A 1 71 ? -7.790 6.607 22.709 1.00 81.06 71 SER A C 1
ATOM 522 O O . SER A 1 71 ? -6.728 6.986 23.261 1.00 81.06 71 SER A O 1
#

Secondary structure (DSSP, 8-state):
--EEEEESTTGGGEEEEEETTTTPPPPTT----EEEEE--SSSEEEEEEEEEE-SSTTPSEEEEEEEEE--

Sequence (71 aa):
IMEVKITGNEADAFSIAENTCADVTLHTGDSCTLQVGFAPHQPGTHHAMLTIHDNASGSPRRVVLKGLVKS